Protein AF-A0AAN9ZA02-F1 (afdb_monomer_lite)

Radius of gyration: 22.37 Å; chains: 1; bounding box: 43×46×60 Å

Sequence (121 aa):
MCKYKHIFNSRTDSASKVTKTQMWETVLTEFNAEARGSARNLKSLQTFWKNIKRRTKDVEGEIRRQRYVTGGGPPVSIRVDRIHEEVRDFMGPAAEGMDNPFDSDGQNLLSNIYFITFNAL

pLDDT: mean 76.5, std 14.64, range [45.69, 92.44]

InterPro domains:
  IPR028002 Myb/SANT-like DNA-binding domain 5 [PF13873] (5-57)

Foldseek 3Di:
DDPCLCLLQPDVDPDDPVNSVVVLVVVLVVCQVPDPDDRDDSVVVVVVSVVLLVVLLVLLVVVVVQVPDDDPDDGDDDDDDPSSVVVCVSNDPVSNDDDDPPPDPDPPPPVVVVVVVVPPD

Structure (mmCIF, N/CA/C/O backbone):
data_AF-A0AAN9ZA02-F1
#
_entry.id   AF-A0AAN9ZA02-F1
#
loop_
_atom_site.group_PDB
_atom_site.id
_atom_site.type_symbol
_atom_site.label_atom_id
_atom_site.label_alt_id
_atom_site.label_comp_id
_atom_site.label_asym_id
_atom_site.label_entity_id
_atom_site.label_seq_id
_atom_site.pdbx_PDB_ins_code
_atom_site.Cartn_x
_atom_site.Cartn_y
_atom_site.Cartn_z
_atom_site.occupancy
_atom_site.B_iso_or_equiv
_atom_site.auth_seq_id
_atom_site.auth_comp_id
_atom_site.auth_asym_id
_atom_site.auth_atom_id
_atom_site.pdbx_PDB_model_num
ATOM 1 N N . MET A 1 1 ? -16.052 6.149 -8.327 1.00 48.56 1 MET A N 1
ATOM 2 C CA . MET A 1 1 ? -15.036 6.892 -7.538 1.00 48.56 1 MET A CA 1
ATOM 3 C C . MET A 1 1 ? -14.827 6.175 -6.205 1.00 48.56 1 MET A C 1
ATOM 5 O O . MET A 1 1 ? -15.780 6.068 -5.449 1.00 48.56 1 MET A O 1
ATOM 9 N N . CYS A 1 2 ? -13.635 5.630 -5.919 1.00 62.69 2 CYS A N 1
ATOM 10 C CA . CYS A 1 2 ? -13.366 4.954 -4.637 1.00 62.69 2 CYS A CA 1
ATOM 11 C C . CYS A 1 2 ? -13.370 5.950 -3.465 1.00 62.69 2 CYS A C 1
ATOM 13 O O . CYS A 1 2 ? -12.529 6.851 -3.432 1.00 62.69 2 CYS A O 1
ATOM 15 N N . LYS A 1 3 ? -14.256 5.720 -2.482 1.00 69.38 3 LYS A N 1
ATOM 16 C CA . LYS A 1 3 ? -14.470 6.501 -1.240 1.00 69.38 3 LYS A CA 1
ATOM 17 C C . LYS A 1 3 ? -13.169 6.926 -0.533 1.00 69.38 3 LYS A C 1
ATOM 19 O O . LYS A 1 3 ? -13.097 8.011 0.034 1.00 69.38 3 LYS A O 1
ATOM 24 N N . TYR A 1 4 ? -12.115 6.113 -0.629 1.00 73.69 4 TYR A N 1
ATOM 25 C CA . TYR A 1 4 ? -10.885 6.273 0.153 1.00 73.69 4 TYR A CA 1
ATOM 26 C C . TYR A 1 4 ? -9.629 6.655 -0.644 1.00 73.69 4 TYR A C 1
ATOM 28 O O . TYR A 1 4 ? -8.529 6.660 -0.087 1.00 73.69 4 TYR A O 1
ATOM 36 N N . LYS A 1 5 ? -9.751 6.999 -1.936 1.00 75.19 5 LYS A N 1
ATOM 37 C CA . LYS A 1 5 ? -8.586 7.261 -2.810 1.00 75.19 5 LYS A CA 1
ATOM 38 C C . LYS A 1 5 ? -7.600 8.282 -2.228 1.00 75.19 5 LYS A C 1
ATOM 40 O O . LYS A 1 5 ? -6.390 8.060 -2.253 1.00 75.19 5 LYS A O 1
ATOM 45 N N . HIS A 1 6 ? -8.116 9.348 -1.625 1.00 70.56 6 HIS A N 1
ATOM 46 C CA . HIS A 1 6 ? -7.317 10.412 -1.020 1.00 70.56 6 HIS A CA 1
ATOM 47 C C . HIS A 1 6 ? -6.543 9.970 0.236 1.00 70.56 6 HIS A C 1
ATOM 49 O O . HIS A 1 6 ? -5.462 10.488 0.464 1.00 70.56 6 HIS A O 1
ATOM 55 N N . ILE A 1 7 ? -7.006 8.988 1.019 1.00 72.31 7 ILE A N 1
ATOM 56 C CA . ILE A 1 7 ? -6.275 8.485 2.205 1.00 72.31 7 ILE A CA 1
ATOM 57 C C . ILE A 1 7 ? -5.073 7.648 1.782 1.00 72.31 7 ILE A C 1
ATOM 59 O O . ILE A 1 7 ? -3.965 7.771 2.305 1.00 72.31 7 ILE A O 1
ATOM 63 N N . PHE A 1 8 ? -5.304 6.763 0.821 1.00 73.56 8 PHE A N 1
ATOM 64 C CA . PHE A 1 8 ? -4.336 5.753 0.424 1.00 73.56 8 PHE A CA 1
ATOM 65 C C . PHE A 1 8 ? -3.274 6.289 -0.551 1.00 73.56 8 PHE A C 1
ATOM 67 O O . PHE A 1 8 ? -2.147 5.762 -0.564 1.00 73.56 8 PHE A O 1
ATOM 74 N N . ASN A 1 9 ? -3.626 7.333 -1.316 1.00 72.94 9 ASN A N 1
ATOM 75 C CA . ASN A 1 9 ? -2.768 8.032 -2.275 1.00 72.94 9 ASN A CA 1
ATOM 76 C C . ASN A 1 9 ? -2.368 9.454 -1.833 1.00 72.94 9 ASN A C 1
ATOM 78 O O . ASN A 1 9 ? -1.755 10.167 -2.625 1.00 72.94 9 ASN A O 1
ATOM 82 N N . SER A 1 10 ? -2.688 9.895 -0.603 1.00 65.25 10 SER A N 1
ATOM 83 C CA . SER A 1 10 ? -2.246 11.226 -0.162 1.00 65.25 10 SER A CA 1
ATOM 84 C C . SER A 1 10 ? -0.726 11.300 -0.257 1.00 65.25 10 SER A C 1
ATOM 86 O O . SER A 1 10 ? -0.027 10.492 0.374 1.00 65.25 10 SER A O 1
ATOM 88 N N . ARG A 1 11 ? -0.223 12.314 -0.965 1.00 58.19 11 ARG A N 1
ATOM 89 C CA . ARG A 1 11 ? 1.120 12.843 -0.726 1.00 58.19 11 ARG A CA 1
ATOM 90 C C . ARG A 1 11 ? 1.126 13.462 0.681 1.00 58.19 11 ARG A C 1
ATOM 92 O O . ARG A 1 11 ? 0.136 13.364 1.410 1.00 58.19 11 ARG A O 1
ATOM 99 N N . THR A 1 12 ? 2.237 14.017 1.134 1.00 55.62 12 THR A N 1
ATOM 100 C CA . THR A 1 12 ? 2.388 14.597 2.481 1.00 55.62 12 THR A CA 1
ATOM 101 C C . THR A 1 12 ? 1.525 15.857 2.696 1.00 55.62 12 THR A C 1
ATOM 103 O O . THR A 1 12 ? 1.988 16.826 3.273 1.00 55.62 12 THR A O 1
ATOM 106 N N . ASP A 1 13 ? 0.280 15.874 2.222 1.00 50.66 13 ASP A N 1
ATOM 107 C CA . ASP A 1 13 ? -0.653 16.972 2.381 1.00 50.66 13 ASP A CA 1
ATOM 108 C C . ASP A 1 13 ? -1.159 17.054 3.815 1.00 50.66 13 ASP A C 1
ATOM 110 O O . ASP A 1 13 ? -1.343 16.041 4.510 1.00 50.66 13 ASP A O 1
ATOM 114 N N . SER A 1 14 ? -1.409 18.307 4.177 1.00 53.00 14 SER A N 1
ATOM 115 C CA . SER A 1 14 ? -1.720 18.958 5.452 1.00 53.00 14 SER A CA 1
ATOM 116 C C . SER A 1 14 ? -2.860 18.357 6.275 1.00 53.00 14 SER A C 1
ATOM 118 O O . SER A 1 14 ? -3.201 18.897 7.325 1.00 53.00 14 SER A O 1
ATOM 120 N N . ALA A 1 15 ? -3.470 17.257 5.828 1.00 58.75 15 ALA A N 1
ATOM 121 C CA . ALA A 1 15 ? -4.416 16.515 6.643 1.00 58.75 15 ALA A CA 1
ATOM 122 C C . ALA A 1 15 ? -3.700 16.043 7.912 1.00 58.75 15 ALA A C 1
ATOM 124 O O . ALA A 1 1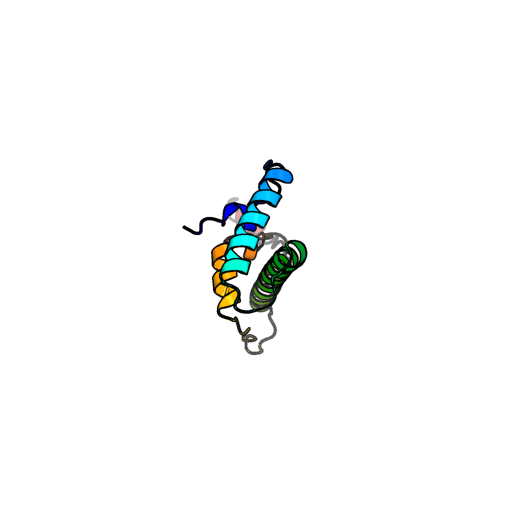5 ? -2.691 15.329 7.850 1.00 58.75 15 ALA A O 1
ATOM 125 N N . SER A 1 16 ? -4.229 16.471 9.060 1.00 65.62 16 SER A N 1
ATOM 126 C CA . SER A 1 16 ? -3.644 16.156 10.356 1.00 65.62 16 SER A CA 1
ATOM 127 C C . SER A 1 16 ? -3.462 14.640 10.487 1.00 65.62 16 SER A C 1
ATOM 129 O O . SER A 1 16 ? -4.284 13.847 10.012 1.00 65.62 16 SER A O 1
ATOM 131 N N . LYS A 1 17 ? -2.375 14.214 11.142 1.00 69.88 17 LYS A N 1
ATOM 132 C CA . LYS A 1 17 ? -2.124 12.789 11.422 1.00 69.88 17 LYS A CA 1
ATOM 133 C C . LYS A 1 17 ? -3.350 12.128 12.072 1.00 69.88 17 LYS A C 1
ATOM 135 O O . LYS A 1 17 ? -3.637 10.976 11.777 1.00 69.88 17 LYS A O 1
ATOM 140 N N . VAL A 1 18 ? -4.092 12.890 12.879 1.00 74.00 18 VAL A N 1
ATOM 141 C CA . VAL A 1 18 ? -5.332 12.479 13.550 1.00 74.00 18 VAL A CA 1
ATOM 142 C C . VAL A 1 18 ? -6.425 12.112 12.544 1.00 74.00 18 VAL A C 1
ATOM 144 O O . VAL A 1 18 ? -6.958 11.009 12.610 1.00 74.00 18 VAL A O 1
ATOM 147 N N . THR A 1 19 ? -6.698 12.970 11.558 1.00 79.31 19 THR A N 1
ATOM 148 C CA . THR A 1 19 ? -7.720 12.723 10.526 1.00 79.31 19 THR A CA 1
ATOM 149 C C . THR A 1 19 ? -7.395 11.478 9.700 1.00 79.31 19 THR A C 1
ATOM 151 O O . THR A 1 19 ? -8.269 10.656 9.436 1.00 79.31 19 THR A O 1
ATOM 154 N N . LYS A 1 20 ? -6.119 11.285 9.336 1.00 79.75 20 LYS A N 1
ATOM 155 C CA . LYS A 1 20 ? -5.697 10.076 8.611 1.00 79.75 20 LYS A CA 1
ATOM 156 C C . LYS A 1 20 ? -5.902 8.822 9.460 1.00 79.75 20 LYS A C 1
ATOM 158 O O . LYS A 1 20 ? -6.397 7.828 8.938 1.00 79.75 20 LYS A O 1
ATOM 163 N N . THR A 1 21 ? -5.553 8.860 10.746 1.00 84.69 21 THR A N 1
ATOM 164 C CA . THR A 1 21 ? -5.760 7.727 11.660 1.00 84.69 21 THR A CA 1
ATOM 165 C C . THR A 1 21 ? -7.238 7.358 11.780 1.00 84.69 21 THR A C 1
ATOM 167 O O . THR A 1 21 ? -7.568 6.198 11.567 1.00 84.69 21 THR A O 1
ATOM 170 N N . GLN A 1 22 ? -8.131 8.327 12.001 1.00 85.94 22 GLN A N 1
ATOM 171 C CA . GLN A 1 22 ? -9.582 8.085 12.097 1.00 85.94 22 GLN A CA 1
ATOM 172 C C . GLN A 1 22 ? -10.155 7.431 10.832 1.00 85.94 22 GLN A C 1
ATOM 174 O O . GLN A 1 22 ? -10.989 6.525 10.884 1.00 85.94 22 GLN A O 1
ATOM 179 N N . MET A 1 23 ? -9.674 7.853 9.665 1.00 86.06 23 MET A N 1
ATOM 180 C CA . MET A 1 23 ? -10.086 7.247 8.404 1.00 86.06 23 MET A CA 1
ATOM 181 C C . MET A 1 23 ? -9.573 5.812 8.254 1.00 86.06 23 MET A C 1
ATOM 183 O O . MET A 1 23 ? -10.315 4.939 7.809 1.00 86.06 23 MET A O 1
ATOM 187 N N . TRP A 1 24 ? -8.334 5.536 8.668 1.00 89.56 24 TRP A N 1
ATOM 188 C CA . TRP A 1 24 ? -7.816 4.168 8.717 1.00 89.56 24 TRP A CA 1
ATOM 189 C C . TRP A 1 24 ? -8.594 3.281 9.691 1.00 89.56 24 TRP A C 1
ATOM 191 O O . TRP A 1 24 ? -8.795 2.107 9.397 1.00 89.56 24 TRP A O 1
ATOM 201 N N . GLU A 1 25 ? -9.048 3.821 10.821 1.00 91.25 25 GLU A N 1
ATOM 202 C CA . GLU A 1 25 ? -9.902 3.104 11.775 1.00 91.25 25 GLU A CA 1
ATOM 203 C C . GLU A 1 25 ? -11.275 2.778 11.177 1.00 91.25 25 GLU A C 1
ATOM 205 O O . GLU A 1 25 ? -11.789 1.678 11.378 1.00 91.25 25 GLU A O 1
ATOM 210 N N . THR A 1 26 ? -11.832 3.681 10.366 1.00 90.62 26 THR A N 1
ATOM 211 C CA . THR A 1 26 ? -13.083 3.431 9.629 1.00 90.62 26 THR A CA 1
ATOM 212 C C . THR A 1 26 ? -12.910 2.271 8.649 1.00 90.62 26 THR A C 1
ATOM 214 O O . THR A 1 26 ? -13.685 1.319 8.674 1.00 90.62 26 THR A O 1
ATOM 217 N N . VAL A 1 27 ? -11.839 2.296 7.846 1.00 89.94 27 VAL A N 1
ATOM 218 C CA . VAL A 1 27 ? -11.509 1.201 6.917 1.00 89.94 27 VAL A CA 1
ATOM 219 C C . VAL A 1 27 ? -11.263 -0.106 7.672 1.00 89.94 27 VAL A C 1
ATOM 221 O O . VAL A 1 27 ? -11.702 -1.159 7.226 1.00 89.94 27 VAL A O 1
ATOM 224 N N . LEU A 1 28 ? -10.572 -0.061 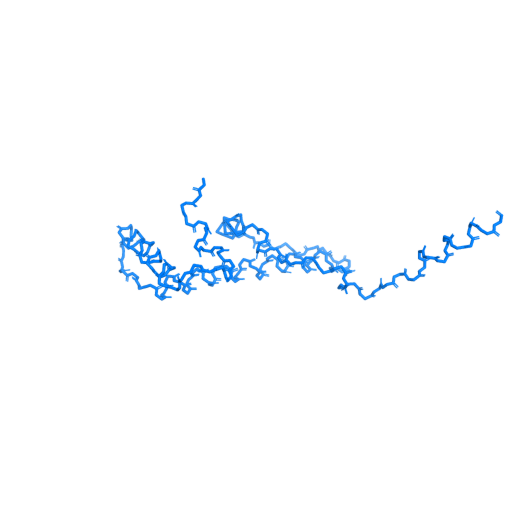8.815 1.00 91.94 28 LEU A N 1
ATOM 225 C CA . LEU A 1 28 ? -10.338 -1.245 9.641 1.00 91.94 28 LEU A CA 1
ATOM 226 C C . LEU A 1 28 ? -11.649 -1.843 10.153 1.00 91.94 28 LEU A C 1
ATOM 228 O O . LEU A 1 28 ? -11.787 -3.062 10.181 1.00 91.94 28 LEU A O 1
ATOM 232 N N . THR A 1 29 ? -12.589 -0.991 10.555 1.00 91.81 29 THR A N 1
ATOM 233 C CA . THR A 1 29 ? -13.903 -1.410 11.046 1.00 91.81 29 THR A CA 1
ATOM 234 C C . THR A 1 29 ? -14.700 -2.085 9.936 1.00 91.81 29 THR A C 1
ATOM 236 O O . THR A 1 29 ? -15.182 -3.194 10.141 1.00 91.81 29 THR A O 1
ATOM 239 N N . GLU A 1 30 ? -14.768 -1.474 8.749 1.00 90.88 30 GLU A N 1
ATOM 240 C CA . GLU A 1 30 ? -15.418 -2.069 7.571 1.00 90.88 30 GLU A CA 1
ATOM 241 C C . GLU A 1 30 ? -14.752 -3.404 7.188 1.00 90.88 30 GLU A C 1
ATOM 243 O O . GLU A 1 30 ? -15.422 -4.424 7.047 1.00 90.88 30 GLU A O 1
ATOM 248 N N . PHE A 1 31 ? -13.417 -3.440 7.135 1.00 90.00 31 PHE A N 1
ATOM 249 C CA . PHE A 1 31 ? -12.659 -4.650 6.816 1.00 90.00 31 PHE A CA 1
ATOM 250 C C . PHE A 1 31 ? -12.908 -5.781 7.822 1.00 90.00 31 PHE A C 1
ATOM 252 O O . PHE A 1 31 ? -13.119 -6.926 7.433 1.00 90.00 31 PHE A O 1
ATOM 259 N N . ASN A 1 32 ? -12.872 -5.479 9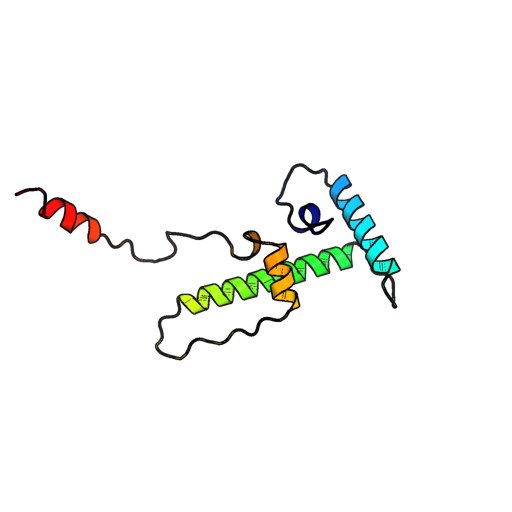.121 1.00 91.44 32 ASN A N 1
ATOM 260 C CA . ASN A 1 32 ? -13.087 -6.478 10.165 1.00 91.44 32 ASN A CA 1
ATOM 261 C C . ASN A 1 32 ? -14.551 -6.936 10.239 1.00 91.44 32 ASN A C 1
ATOM 263 O O . ASN A 1 32 ? -14.785 -8.073 10.634 1.00 91.44 32 ASN A O 1
ATOM 267 N N . ALA A 1 33 ? -15.515 -6.094 9.851 1.00 90.25 33 ALA A N 1
ATOM 268 C CA . ALA A 1 33 ? -16.923 -6.478 9.759 1.00 90.25 33 ALA A CA 1
ATOM 269 C C . ALA A 1 33 ? -17.175 -7.487 8.626 1.00 90.25 33 ALA A C 1
ATOM 271 O O . ALA A 1 33 ? -18.013 -8.375 8.760 1.00 90.25 33 ALA A O 1
ATOM 272 N N . GLU A 1 34 ? -16.427 -7.378 7.526 1.00 87.69 34 GLU A N 1
ATOM 273 C CA . GLU A 1 34 ? -16.502 -8.306 6.391 1.00 87.69 34 GLU A CA 1
ATOM 274 C C . GLU A 1 34 ? -15.597 -9.543 6.557 1.00 87.69 34 GLU A C 1
ATOM 276 O O . GLU A 1 34 ? -15.779 -10.563 5.882 1.00 87.69 34 GLU A O 1
ATOM 281 N N . ALA A 1 35 ? -14.608 -9.480 7.451 1.00 84.81 35 ALA A N 1
ATOM 282 C CA . ALA A 1 35 ? -13.642 -10.549 7.647 1.00 84.81 35 ALA A CA 1
ATOM 283 C C . ALA A 1 35 ? -14.291 -11.791 8.279 1.00 84.81 35 ALA A C 1
ATOM 285 O O . ALA A 1 35 ? -14.704 -11.794 9.433 1.00 84.81 35 ALA A O 1
ATOM 286 N N . ARG A 1 36 ? -14.267 -12.918 7.559 1.00 78.75 36 ARG A N 1
ATOM 287 C CA . ARG A 1 36 ? -14.716 -14.235 8.061 1.00 78.75 36 ARG A CA 1
ATOM 288 C C . ARG A 1 36 ? -13.728 -14.908 9.031 1.00 78.75 36 ARG A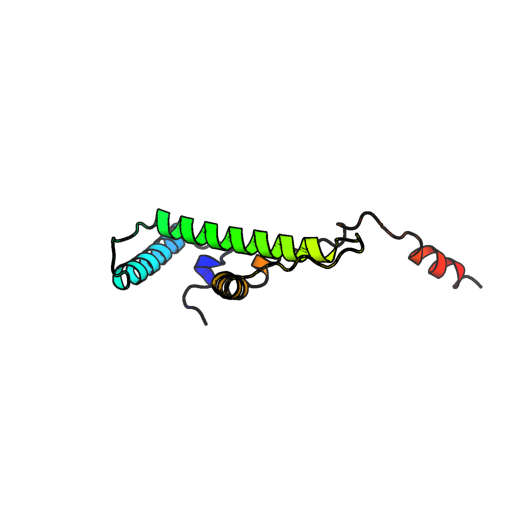 C 1
ATOM 290 O O . ARG A 1 36 ? -13.782 -16.118 9.222 1.00 78.75 36 ARG A O 1
ATOM 297 N N . GLY A 1 37 ? -12.778 -14.160 9.586 1.00 80.00 37 GLY A N 1
ATOM 298 C CA . GLY A 1 37 ? -11.666 -14.695 10.371 1.00 80.00 37 GLY A CA 1
ATOM 299 C C . GLY A 1 37 ? -11.247 -13.760 11.498 1.00 80.00 37 GLY A C 1
ATOM 300 O O . GLY A 1 37 ? -12.003 -12.887 11.910 1.00 80.00 37 GLY A O 1
ATOM 301 N N . SER A 1 38 ? -10.030 -13.938 12.012 1.00 83.19 38 SER A N 1
ATOM 302 C CA . SER A 1 38 ? -9.533 -13.119 13.120 1.00 83.19 38 SER A CA 1
ATOM 303 C C . SER A 1 38 ? -9.448 -11.641 12.742 1.00 83.19 38 SER A C 1
ATOM 305 O O . SER A 1 38 ? -8.874 -11.284 11.705 1.00 83.19 38 SER A O 1
ATOM 307 N N . ALA A 1 39 ? -9.965 -10.791 13.630 1.00 87.12 39 ALA A N 1
ATOM 308 C CA . ALA A 1 39 ? -9.888 -9.346 13.498 1.00 87.12 39 ALA A CA 1
ATOM 309 C C . ALA A 1 39 ? -8.433 -8.893 13.320 1.00 87.12 39 ALA A C 1
ATOM 311 O O . ALA A 1 39 ? -7.516 -9.339 14.019 1.00 87.12 39 ALA A O 1
ATOM 312 N N . ARG A 1 40 ? -8.212 -7.994 12.364 1.00 89.31 40 ARG A N 1
ATOM 313 C CA . ARG A 1 40 ? -6.909 -7.375 12.130 1.00 89.31 40 ARG A CA 1
ATOM 314 C C . ARG A 1 40 ? -6.759 -6.139 13.000 1.00 89.31 40 ARG A C 1
ATOM 316 O O . ARG A 1 40 ? -7.736 -5.528 13.426 1.00 89.31 40 ARG A O 1
ATOM 323 N N . ASN A 1 41 ? -5.509 -5.753 13.232 1.00 92.19 41 ASN A N 1
ATOM 324 C CA . ASN A 1 41 ? -5.187 -4.477 13.859 1.00 92.19 41 ASN A CA 1
ATOM 325 C C . ASN A 1 41 ? -4.782 -3.440 12.805 1.00 92.19 41 ASN A C 1
ATOM 327 O O . ASN A 1 41 ? -4.294 -3.778 11.721 1.00 92.19 41 ASN A O 1
ATOM 331 N N . LEU A 1 42 ? -4.928 -2.167 13.165 1.00 89.94 42 LEU A N 1
ATOM 332 C CA . LEU A 1 42 ? -4.668 -1.024 12.292 1.00 89.94 42 LEU A CA 1
ATOM 333 C C . LEU A 1 42 ? -3.275 -1.072 11.648 1.00 89.94 42 LEU A C 1
ATOM 335 O O . LEU A 1 42 ? -3.125 -0.893 10.440 1.00 89.94 42 LEU A O 1
ATOM 339 N N . LYS A 1 43 ? -2.253 -1.387 12.451 1.00 91.06 43 LYS A N 1
ATOM 340 C CA . LYS A 1 43 ? -0.852 -1.440 12.016 1.00 91.06 43 LYS A CA 1
ATOM 341 C C . LYS A 1 43 ? -0.622 -2.513 10.953 1.00 91.06 43 LYS A C 1
ATOM 343 O O . LYS A 1 43 ? 0.122 -2.278 9.999 1.00 91.06 43 LYS A O 1
ATOM 348 N N . SER A 1 44 ? -1.258 -3.674 11.099 1.00 91.19 44 SER A N 1
ATOM 349 C CA . SER A 1 44 ? -1.165 -4.772 10.136 1.00 91.19 44 SER A CA 1
ATOM 350 C C . SER A 1 44 ? -1.806 -4.395 8.800 1.00 91.19 44 SER A C 1
ATOM 352 O O . SER A 1 44 ? -1.187 -4.603 7.759 1.00 91.19 44 SER A O 1
ATOM 354 N N . LEU A 1 45 ? -2.969 -3.736 8.829 1.00 90.94 45 LEU A N 1
ATOM 355 C CA . LEU A 1 45 ? -3.674 -3.276 7.633 1.00 90.94 45 LEU A CA 1
ATOM 356 C C . LEU A 1 45 ? -2.886 -2.185 6.889 1.00 90.94 45 LEU A C 1
ATOM 358 O O . LEU A 1 45 ? -2.689 -2.258 5.677 1.00 90.94 45 LEU A O 1
ATOM 362 N N . GLN A 1 46 ? -2.348 -1.210 7.624 1.00 90.62 46 GLN A N 1
ATOM 363 C CA . GLN A 1 46 ? -1.500 -0.157 7.060 1.00 90.62 46 GLN A CA 1
ATOM 364 C C . GLN A 1 46 ? -0.206 -0.716 6.456 1.00 90.62 46 GLN A C 1
ATOM 366 O O . GLN A 1 46 ? 0.204 -0.310 5.367 1.00 90.62 46 GLN A O 1
ATOM 371 N N . THR A 1 47 ? 0.443 -1.655 7.150 1.00 91.88 47 THR A N 1
ATOM 372 C CA . THR A 1 47 ? 1.649 -2.335 6.652 1.00 91.88 47 THR A CA 1
ATOM 373 C C . THR A 1 47 ? 1.347 -3.127 5.387 1.00 91.88 47 THR A C 1
ATOM 375 O O . THR A 1 47 ? 2.094 -3.041 4.415 1.00 91.88 47 THR A O 1
ATOM 378 N N . PHE A 1 48 ? 0.231 -3.852 5.370 1.00 91.31 48 PHE A N 1
ATOM 379 C CA . PHE A 1 48 ? -0.208 -4.611 4.209 1.00 91.31 48 PHE A CA 1
ATOM 380 C C . PHE A 1 48 ? -0.396 -3.710 2.984 1.00 91.31 48 PHE A C 1
ATOM 382 O O . PHE A 1 48 ? 0.198 -3.967 1.937 1.00 91.31 48 PHE A O 1
ATOM 389 N N . TRP A 1 49 ? -1.110 -2.591 3.139 1.00 91.19 49 TRP A N 1
ATOM 390 C CA . TRP A 1 49 ? -1.272 -1.614 2.062 1.00 91.19 49 TRP A CA 1
ATOM 391 C C . TRP A 1 49 ? 0.064 -1.038 1.579 1.00 91.19 49 TRP A C 1
ATOM 393 O O . TRP A 1 49 ? 0.313 -0.947 0.377 1.00 91.19 49 TRP A O 1
ATOM 403 N N . LYS A 1 50 ? 0.965 -0.672 2.502 1.00 90.75 50 LYS A N 1
ATOM 404 C CA . LYS A 1 50 ? 2.314 -0.197 2.151 1.00 90.75 50 LYS A CA 1
ATOM 405 C C . LYS A 1 50 ? 3.085 -1.223 1.323 1.00 90.75 50 LYS A C 1
ATOM 407 O O . LYS A 1 50 ? 3.722 -0.843 0.343 1.00 90.75 50 LYS A O 1
ATOM 412 N N . ASN A 1 51 ? 3.015 -2.495 1.704 1.00 92.19 51 ASN A N 1
ATOM 413 C CA . ASN A 1 51 ? 3.704 -3.577 1.010 1.00 92.19 51 ASN A CA 1
ATOM 414 C C . ASN A 1 51 ? 3.141 -3.792 -0.395 1.00 92.19 51 ASN A C 1
ATOM 416 O O . ASN A 1 51 ? 3.920 -3.940 -1.330 1.00 92.19 51 ASN A O 1
ATOM 420 N N . ILE A 1 52 ? 1.816 -3.751 -0.556 1.00 92.44 52 ILE A N 1
ATOM 421 C CA . ILE A 1 52 ? 1.172 -3.839 -1.871 1.00 92.44 52 ILE A CA 1
ATOM 422 C C . ILE A 1 52 ? 1.630 -2.688 -2.769 1.00 92.44 52 ILE A C 1
ATOM 424 O O . ILE A 1 52 ? 2.141 -2.939 -3.855 1.00 92.44 52 ILE A O 1
ATOM 428 N N . LYS A 1 53 ? 1.564 -1.440 -2.287 1.00 91.19 53 LYS A N 1
ATOM 429 C CA . LYS A 1 53 ? 2.033 -0.279 -3.061 1.00 91.19 53 LYS A CA 1
ATOM 430 C C . LYS A 1 53 ? 3.496 -0.395 -3.471 1.00 91.19 53 LYS A C 1
ATOM 432 O O . LYS A 1 53 ? 3.856 -0.011 -4.578 1.00 91.19 53 LYS A O 1
ATOM 437 N N . ARG A 1 54 ? 4.350 -0.871 -2.561 1.00 90.81 54 ARG A N 1
ATOM 438 C CA . ARG A 1 54 ? 5.772 -1.074 -2.845 1.00 90.81 54 ARG A CA 1
ATOM 439 C C . ARG A 1 54 ? 5.954 -2.097 -3.964 1.00 90.81 54 ARG A C 1
ATOM 441 O O . ARG A 1 54 ? 6.621 -1.782 -4.936 1.00 90.81 54 ARG A O 1
ATOM 448 N N . ARG A 1 55 ? 5.302 -3.257 -3.862 1.00 91.44 55 ARG A N 1
ATOM 449 C CA . ARG A 1 55 ? 5.363 -4.302 -4.894 1.00 91.44 55 ARG A CA 1
ATOM 450 C C . ARG A 1 55 ? 4.904 -3.789 -6.256 1.00 91.44 55 ARG A C 1
ATOM 452 O O . ARG A 1 55 ? 5.585 -4.045 -7.236 1.00 91.44 55 ARG A O 1
ATOM 459 N N . THR A 1 56 ? 3.813 -3.021 -6.311 1.00 91.38 56 THR A N 1
ATOM 460 C CA . THR A 1 56 ? 3.349 -2.400 -7.563 1.00 91.38 56 THR A CA 1
ATOM 461 C C . THR A 1 56 ? 4.415 -1.498 -8.179 1.00 91.38 56 THR A C 1
ATOM 463 O O . THR A 1 56 ? 4.715 -1.618 -9.358 1.00 91.38 56 THR A O 1
ATOM 466 N N . LYS A 1 57 ? 5.067 -0.646 -7.380 1.00 90.25 57 LYS A N 1
ATOM 467 C CA . LYS A 1 57 ? 6.161 0.206 -7.875 1.00 90.25 57 LYS A CA 1
ATOM 468 C C . LYS A 1 57 ? 7.386 -0.585 -8.325 1.00 90.25 57 LYS A C 1
ATOM 470 O O . LYS A 1 57 ? 8.030 -0.196 -9.293 1.00 90.25 57 LYS A O 1
ATOM 475 N N . ASP A 1 58 ? 7.723 -1.659 -7.617 1.00 89.69 58 ASP A N 1
ATOM 476 C CA . ASP A 1 58 ? 8.863 -2.507 -7.965 1.00 89.69 58 ASP A CA 1
ATOM 477 C C . ASP A 1 58 ? 8.630 -3.186 -9.329 1.00 89.69 58 ASP A C 1
ATOM 479 O O . ASP A 1 58 ? 9.534 -3.200 -10.166 1.00 89.69 58 ASP A O 1
ATOM 483 N N . VAL A 1 59 ? 7.403 -3.668 -9.575 1.00 90.31 59 VAL A N 1
ATOM 484 C CA . VAL A 1 59 ? 6.981 -4.264 -10.854 1.00 90.31 59 VAL A CA 1
ATOM 485 C C . VAL A 1 59 ? 6.964 -3.227 -11.976 1.00 90.31 59 VAL A C 1
ATOM 487 O O . VAL A 1 59 ? 7.581 -3.460 -13.009 1.00 90.31 59 VAL A O 1
ATOM 490 N N . GLU A 1 60 ? 6.346 -2.061 -11.778 1.00 90.12 60 GLU A N 1
ATOM 491 C CA . GLU A 1 60 ? 6.352 -0.982 -12.782 1.00 90.12 60 GLU A CA 1
ATOM 492 C C . GLU A 1 60 ? 7.775 -0.487 -13.089 1.00 90.12 60 GLU A C 1
ATOM 494 O O . GLU A 1 60 ? 8.131 -0.237 -14.241 1.00 90.12 60 GLU A O 1
ATOM 499 N N . GLY A 1 61 ? 8.639 -0.414 -12.073 1.00 87.88 61 GLY A N 1
ATOM 500 C CA . GLY A 1 61 ? 10.052 -0.096 -12.249 1.00 87.88 61 GLY A CA 1
ATOM 501 C C . GLY A 1 61 ? 10.805 -1.146 -13.068 1.00 87.88 61 GLY A C 1
ATOM 502 O O . GLY A 1 61 ? 11.670 -0.785 -13.864 1.00 87.88 61 GLY A O 1
ATOM 503 N N . GLU A 1 62 ? 10.481 -2.427 -12.898 1.00 87.00 62 GLU A N 1
ATOM 504 C CA . GLU A 1 62 ? 11.035 -3.516 -13.706 1.00 87.00 62 GLU A CA 1
ATOM 505 C C . GLU A 1 62 ? 10.516 -3.466 -15.148 1.00 87.00 62 GLU A C 1
ATOM 507 O O . GLU A 1 62 ? 11.323 -3.510 -16.073 1.00 87.00 62 GLU A O 1
ATOM 512 N N . ILE A 1 63 ? 9.209 -3.252 -15.352 1.00 86.50 63 ILE A N 1
ATOM 513 C CA . ILE A 1 63 ? 8.611 -3.044 -16.684 1.00 86.50 63 ILE A CA 1
ATOM 514 C C . ILE A 1 63 ? 9.322 -1.901 -17.404 1.00 86.50 63 ILE A C 1
ATOM 516 O O . ILE A 1 63 ? 9.673 -2.032 -18.576 1.00 86.50 63 ILE A O 1
ATOM 520 N N . ARG A 1 64 ? 9.577 -0.792 -16.703 1.00 84.69 64 ARG A N 1
ATOM 521 C CA . ARG A 1 64 ? 10.312 0.343 -17.257 1.00 84.69 64 ARG A CA 1
ATOM 522 C C . ARG A 1 64 ? 11.740 -0.042 -17.627 1.00 84.69 64 ARG A C 1
ATOM 524 O O . ARG A 1 64 ? 12.133 0.218 -18.754 1.00 84.69 64 ARG A O 1
ATOM 531 N N . ARG A 1 65 ? 12.499 -0.687 -16.733 1.00 83.81 65 ARG A N 1
ATOM 532 C CA . ARG A 1 65 ? 13.879 -1.125 -17.021 1.00 83.81 65 ARG A CA 1
ATOM 533 C C . ARG A 1 65 ? 13.955 -2.017 -18.256 1.00 83.81 65 ARG A C 1
ATOM 535 O O . ARG A 1 65 ? 14.807 -1.776 -19.102 1.00 83.81 65 ARG A O 1
ATOM 542 N N . GLN A 1 66 ? 13.042 -2.979 -18.391 1.00 82.62 66 GLN A N 1
ATOM 543 C CA . GLN A 1 66 ? 13.001 -3.886 -19.542 1.00 82.62 66 GLN A CA 1
ATOM 544 C C . GLN A 1 66 ? 12.821 -3.151 -20.881 1.00 82.62 66 GLN A C 1
ATOM 546 O O . GLN A 1 66 ? 13.322 -3.626 -21.894 1.00 82.62 66 GLN A O 1
ATOM 551 N N . ARG A 1 67 ? 12.184 -1.968 -20.905 1.00 77.88 67 ARG A N 1
ATOM 552 C CA . ARG A 1 67 ? 12.071 -1.145 -22.129 1.00 77.88 67 ARG A CA 1
ATOM 553 C C . ARG A 1 67 ? 13.410 -0.602 -22.627 1.00 77.88 67 ARG A C 1
ATOM 555 O O . ARG A 1 67 ? 13.519 -0.289 -23.806 1.00 77.88 67 ARG A O 1
ATOM 562 N N . TYR A 1 68 ? 14.399 -0.473 -21.746 1.00 77.31 68 TYR A N 1
ATOM 563 C CA . TYR A 1 68 ? 15.705 0.115 -22.056 1.00 77.31 68 TYR A CA 1
ATOM 564 C C . TYR A 1 68 ? 16.826 -0.929 -22.171 1.00 77.31 68 TYR A C 1
ATOM 566 O O . TYR A 1 68 ? 17.982 -0.565 -22.369 1.00 77.31 68 TYR A O 1
ATOM 574 N N . VAL A 1 69 ? 16.519 -2.226 -22.055 1.00 76.94 69 VAL A N 1
ATOM 575 C CA . VAL A 1 69 ? 17.508 -3.294 -22.260 1.00 76.94 69 VAL A CA 1
ATOM 576 C C . VAL A 1 69 ? 17.792 -3.432 -23.760 1.00 76.94 69 VAL A C 1
ATOM 578 O O . VAL A 1 69 ? 16.879 -3.647 -24.550 1.00 76.94 69 VAL A O 1
ATOM 581 N N . THR A 1 70 ? 19.063 -3.324 -24.160 1.00 74.81 70 THR A N 1
ATOM 582 C CA . THR A 1 70 ? 19.498 -3.314 -25.575 1.00 74.81 70 THR A CA 1
ATOM 583 C C . THR A 1 70 ? 20.261 -4.568 -26.020 1.00 74.81 70 THR A C 1
ATOM 585 O O . THR A 1 70 ? 20.828 -4.606 -27.110 1.00 74.81 70 THR A O 1
ATOM 588 N N . GLY A 1 71 ? 20.261 -5.637 -25.221 1.00 71.69 71 GLY A N 1
ATOM 589 C CA . GLY A 1 71 ? 20.774 -6.938 -25.658 1.00 71.69 71 GLY A CA 1
ATOM 590 C C . GLY A 1 71 ? 19.727 -7.643 -26.515 1.00 71.69 71 GLY A C 1
ATOM 591 O O . GLY A 1 71 ? 18.630 -7.866 -26.022 1.00 71.69 71 GLY A O 1
ATOM 592 N N . GLY A 1 72 ? 20.047 -8.003 -27.764 1.00 72.12 72 GLY A N 1
ATOM 593 C CA . GLY A 1 72 ? 19.123 -8.554 -28.779 1.00 72.12 72 GLY A CA 1
ATOM 594 C C . GLY A 1 72 ? 18.421 -9.890 -28.469 1.00 72.12 72 GLY A C 1
ATOM 595 O O . GLY A 1 72 ? 17.991 -10.580 -29.390 1.00 72.12 72 GLY A O 1
ATOM 596 N N . GLY A 1 73 ? 18.321 -10.281 -27.199 1.00 73.31 73 GLY A N 1
ATOM 597 C CA . GLY A 1 73 ? 17.436 -11.341 -26.740 1.00 73.31 73 GLY A CA 1
ATOM 598 C C . GLY A 1 73 ? 15.974 -10.875 -26.656 1.00 73.31 73 GLY A C 1
ATOM 599 O O . GLY A 1 73 ? 15.690 -9.676 -26.657 1.00 73.31 73 GLY A O 1
ATOM 600 N N . PRO A 1 74 ? 15.020 -11.817 -26.597 1.00 72.19 74 PRO A N 1
ATOM 601 C CA . PRO A 1 74 ? 13.605 -11.490 -26.489 1.00 72.19 74 PRO A CA 1
ATOM 602 C C . PRO A 1 74 ? 13.297 -10.759 -25.166 1.00 72.19 74 PRO A C 1
ATOM 604 O O . PRO A 1 74 ? 13.894 -11.092 -24.137 1.00 72.19 74 PRO A O 1
ATOM 607 N N . PRO A 1 75 ? 12.346 -9.804 -25.162 1.00 69.81 75 PRO A N 1
ATOM 608 C CA . PRO A 1 75 ? 11.931 -9.108 -23.948 1.00 69.81 75 PRO A CA 1
ATOM 609 C C . PRO A 1 75 ? 11.455 -10.080 -22.864 1.00 69.81 75 PRO A C 1
ATOM 611 O O . PRO A 1 75 ? 10.711 -11.025 -23.148 1.00 69.81 75 PRO A O 1
ATOM 614 N N . VAL A 1 76 ? 11.829 -9.829 -21.608 1.00 77.31 76 VAL A N 1
ATOM 615 C CA . VAL A 1 76 ? 11.334 -10.623 -20.477 1.00 77.31 76 VAL A CA 1
ATOM 616 C C . VAL A 1 76 ? 9.856 -10.308 -20.248 1.00 77.31 76 VAL A C 1
ATOM 618 O O . VAL A 1 76 ? 9.486 -9.165 -19.982 1.00 77.31 76 VAL A O 1
ATOM 621 N N . SER A 1 77 ? 8.994 -11.326 -20.313 1.00 76.25 77 SER A N 1
ATOM 622 C CA . SER A 1 77 ? 7.579 -11.165 -19.971 1.00 76.25 77 SER A CA 1
ATOM 623 C C . SER A 1 77 ? 7.412 -11.081 -18.453 1.00 76.25 77 SER A C 1
ATOM 625 O O . SER A 1 77 ? 7.539 -12.087 -17.748 1.00 76.25 77 SER A O 1
ATOM 627 N N . ILE A 1 78 ? 7.099 -9.896 -17.939 1.00 81.25 78 ILE A N 1
ATOM 628 C CA . ILE A 1 78 ? 6.766 -9.713 -16.525 1.00 81.25 78 ILE A CA 1
ATOM 629 C C . ILE A 1 78 ? 5.301 -10.101 -16.336 1.00 81.25 78 ILE A C 1
ATOM 631 O O . ILE A 1 78 ? 4.411 -9.496 -16.931 1.00 81.25 78 ILE A O 1
ATOM 635 N N . ARG A 1 79 ? 5.044 -11.130 -15.522 1.00 80.12 79 ARG A N 1
ATOM 636 C CA . ARG A 1 79 ? 3.674 -11.475 -15.131 1.00 80.12 79 ARG A CA 1
ATOM 637 C C . ARG A 1 79 ? 3.162 -10.459 -14.123 1.00 80.12 79 ARG A C 1
ATOM 639 O O . ARG A 1 79 ? 3.816 -10.195 -13.117 1.00 80.12 79 ARG A O 1
ATOM 646 N N . VAL A 1 80 ? 1.979 -9.936 -14.405 1.00 83.75 80 VAL A N 1
ATOM 647 C CA . VAL A 1 80 ? 1.286 -8.972 -13.563 1.00 83.75 80 VAL A CA 1
ATOM 648 C C . VAL A 1 80 ? 0.001 -9.617 -13.060 1.00 83.75 80 VAL A C 1
ATOM 650 O O . VAL A 1 80 ? -0.779 -10.150 -13.844 1.00 83.75 80 VAL A O 1
ATOM 653 N N . ASP A 1 81 ? -0.200 -9.599 -11.745 1.00 87.31 81 ASP A N 1
ATOM 654 C CA . ASP A 1 81 ? -1.417 -10.124 -11.128 1.00 87.31 81 ASP A CA 1
ATOM 655 C C . ASP A 1 81 ? -2.537 -9.074 -11.156 1.00 87.31 81 ASP A C 1
ATOM 657 O O . ASP A 1 81 ? -2.282 -7.875 -11.064 1.00 87.31 81 ASP A O 1
ATOM 661 N N . ARG A 1 82 ? -3.802 -9.507 -11.148 1.00 90.81 82 ARG A N 1
ATOM 662 C CA . ARG A 1 82 ? -4.969 -8.603 -11.130 1.00 90.81 82 ARG A CA 1
ATOM 663 C C . ARG A 1 82 ? -4.912 -7.544 -10.016 1.00 90.81 82 ARG A C 1
ATOM 665 O O . ARG A 1 82 ? -5.241 -6.384 -10.237 1.00 90.81 82 ARG A O 1
ATOM 672 N N . ILE A 1 83 ? -4.466 -7.928 -8.817 1.00 87.88 83 ILE A N 1
ATOM 673 C CA . ILE A 1 83 ? -4.329 -7.000 -7.680 1.00 87.88 83 ILE A CA 1
ATOM 674 C C . ILE A 1 83 ? -3.336 -5.880 -7.996 1.00 87.88 83 ILE A C 1
ATOM 676 O O . ILE A 1 83 ? -3.519 -4.749 -7.555 1.00 87.88 83 ILE A O 1
ATOM 680 N N . HIS A 1 84 ? -2.283 -6.175 -8.758 1.00 89.62 84 HIS A N 1
ATOM 681 C CA . HIS A 1 84 ? -1.331 -5.157 -9.167 1.00 89.62 84 HIS A CA 1
ATOM 682 C C . HIS A 1 84 ? -1.991 -4.127 -10.087 1.00 89.62 84 HIS A C 1
ATOM 684 O O . HIS A 1 84 ? -1.816 -2.936 -9.846 1.00 89.62 84 HIS A O 1
ATOM 690 N N . GLU A 1 85 ? -2.742 -4.562 -11.102 1.00 90.31 85 GLU A N 1
ATOM 691 C CA . GLU A 1 85 ? -3.448 -3.666 -12.032 1.00 90.31 85 GLU A CA 1
ATOM 692 C C . GLU A 1 85 ? -4.434 -2.762 -11.286 1.00 90.31 85 GLU A C 1
ATOM 694 O O . GLU A 1 85 ? -4.377 -1.540 -11.413 1.00 90.31 85 GLU A O 1
ATOM 699 N N . GLU A 1 86 ? -5.251 -3.341 -10.402 1.00 91.25 86 GLU A N 1
ATOM 700 C CA . GLU A 1 86 ? -6.206 -2.581 -9.589 1.00 91.25 86 GLU A CA 1
ATOM 701 C C . GLU A 1 86 ? -5.502 -1.532 -8.710 1.00 91.25 86 GLU A C 1
ATOM 703 O O . GLU A 1 86 ? -5.956 -0.391 -8.586 1.00 91.25 86 GLU A O 1
ATOM 708 N N . VAL A 1 87 ? -4.362 -1.888 -8.110 1.00 90.06 87 VAL A N 1
ATOM 709 C CA . VAL A 1 87 ? -3.572 -0.971 -7.275 1.00 90.06 87 VAL A CA 1
ATOM 710 C C . VAL A 1 87 ? -2.882 0.098 -8.120 1.00 90.06 87 VAL A C 1
ATOM 712 O O . VAL A 1 87 ? -2.817 1.252 -7.689 1.00 90.06 87 VAL A O 1
ATOM 715 N N . ARG A 1 88 ? -2.380 -0.252 -9.307 1.00 89.88 88 ARG A N 1
ATOM 716 C CA . ARG A 1 88 ? -1.768 0.688 -10.249 1.00 89.88 88 ARG A CA 1
ATOM 717 C C . ARG A 1 88 ? -2.783 1.749 -10.660 1.00 89.88 88 ARG A C 1
ATOM 719 O O . ARG A 1 88 ? -2.515 2.933 -10.463 1.00 89.88 88 ARG A O 1
ATOM 726 N N . ASP A 1 89 ? -3.966 1.342 -11.107 1.00 89.19 89 ASP A N 1
ATOM 727 C CA . ASP A 1 89 ? -5.055 2.249 -11.491 1.00 89.19 89 ASP A CA 1
ATOM 728 C C . ASP A 1 89 ? -5.517 3.114 -10.315 1.00 89.19 89 ASP A C 1
ATOM 730 O O . ASP A 1 89 ? -5.805 4.316 -10.430 1.00 89.19 89 ASP A O 1
ATOM 734 N N . PHE A 1 90 ? -5.546 2.515 -9.126 1.00 87.69 90 PHE A N 1
ATOM 735 C CA . PHE A 1 90 ? -5.862 3.230 -7.906 1.00 87.69 90 PHE A CA 1
ATOM 736 C C . PHE A 1 90 ? -4.827 4.324 -7.593 1.00 87.69 90 PHE A C 1
ATOM 738 O O . PHE A 1 90 ? -5.208 5.448 -7.245 1.00 87.69 90 PHE A O 1
ATOM 745 N N . MET A 1 91 ? -3.533 4.023 -7.730 1.00 85.62 91 MET A N 1
ATOM 746 C CA . MET A 1 91 ? -2.422 4.948 -7.480 1.00 85.62 91 MET A CA 1
ATOM 747 C C . MET A 1 91 ? -2.250 5.997 -8.588 1.00 85.62 91 MET A C 1
ATOM 749 O O . MET A 1 91 ? -1.830 7.125 -8.300 1.00 85.62 91 MET A O 1
ATOM 753 N N . GLY A 1 92 ? -2.602 5.661 -9.830 1.00 86.25 92 GLY A N 1
ATOM 754 C CA . GLY A 1 92 ? -2.415 6.510 -11.003 1.00 86.25 92 GLY A CA 1
ATOM 755 C C . GLY A 1 92 ? -0.935 6.874 -11.216 1.00 86.25 92 GLY A C 1
ATOM 756 O O . GLY A 1 92 ? -0.065 6.033 -10.980 1.00 86.25 92 GLY A O 1
ATOM 757 N N . PRO A 1 93 ? -0.610 8.139 -11.552 1.00 83.38 93 PRO A N 1
ATOM 758 C CA . PRO A 1 93 ? 0.768 8.571 -11.833 1.00 83.38 93 PRO A CA 1
ATOM 759 C C . PRO A 1 93 ? 1.774 8.306 -10.701 1.00 83.38 93 PRO A C 1
ATOM 761 O O . PRO A 1 93 ? 2.981 8.251 -10.912 1.00 83.38 93 PRO A O 1
ATOM 764 N N . ALA A 1 94 ? 1.303 8.122 -9.463 1.00 81.25 94 ALA A N 1
ATOM 765 C CA . ALA A 1 94 ? 2.171 7.805 -8.331 1.00 81.25 94 ALA A CA 1
ATOM 766 C C . ALA A 1 94 ? 2.787 6.389 -8.388 1.00 81.25 94 ALA A C 1
ATOM 768 O O . ALA A 1 94 ? 3.681 6.101 -7.580 1.00 81.25 94 ALA A O 1
ATOM 769 N N . ALA A 1 95 ? 2.294 5.510 -9.270 1.00 82.56 95 ALA A N 1
ATOM 770 C CA . ALA A 1 95 ? 2.826 4.166 -9.499 1.00 82.56 95 ALA A CA 1
ATOM 771 C C . ALA A 1 95 ? 4.021 4.151 -10.466 1.00 82.56 95 ALA A C 1
ATOM 773 O O . ALA A 1 95 ? 4.965 3.404 -10.227 1.00 82.56 95 ALA A O 1
ATOM 774 N N . GLU A 1 96 ? 4.003 5.002 -11.494 1.00 74.62 96 GLU A N 1
ATOM 775 C CA . GLU A 1 96 ? 4.946 4.962 -12.626 1.00 74.62 96 GLU A CA 1
ATOM 776 C C . GLU A 1 96 ? 6.270 5.696 -12.333 1.00 74.62 96 GLU A C 1
ATOM 778 O O . GLU A 1 96 ? 7.305 5.393 -12.924 1.00 74.62 96 GLU A O 1
ATOM 783 N N . GLY A 1 97 ? 6.279 6.587 -11.334 1.00 70.19 97 GLY A N 1
ATOM 784 C CA . GLY A 1 97 ? 7.450 7.401 -10.992 1.00 70.19 97 GLY A CA 1
ATOM 785 C C . GLY A 1 97 ? 7.484 8.716 -11.774 1.00 70.19 97 GLY A C 1
ATOM 786 O O . GLY A 1 97 ? 6.510 9.082 -12.417 1.00 70.19 97 GLY A O 1
ATOM 787 N N . MET A 1 98 ? 8.571 9.481 -11.644 1.00 68.94 98 MET A N 1
ATOM 788 C CA . MET A 1 98 ? 8.788 10.683 -12.459 1.00 68.94 98 MET A CA 1
ATOM 789 C C . MET A 1 98 ? 9.696 10.312 -13.628 1.00 68.94 98 MET A C 1
ATOM 791 O O . MET A 1 98 ? 10.724 9.671 -13.396 1.00 68.94 98 MET A O 1
ATOM 795 N N . ASP A 1 99 ? 9.335 10.730 -14.840 1.00 67.50 99 ASP A N 1
ATOM 796 C CA . ASP A 1 99 ? 10.231 10.640 -15.992 1.00 67.50 99 ASP A CA 1
ATOM 797 C C . ASP A 1 99 ? 11.471 11.497 -15.724 1.00 67.50 99 ASP A C 1
ATOM 799 O O . ASP A 1 99 ? 11.364 12.680 -15.387 1.00 67.50 99 ASP A O 1
ATOM 803 N N . ASN A 1 100 ? 12.653 10.888 -15.830 1.00 66.75 100 ASN A N 1
ATOM 804 C CA . ASN A 1 100 ? 13.918 11.598 -15.725 1.00 66.75 100 ASN A CA 1
ATOM 805 C C . ASN A 1 100 ? 14.491 11.798 -17.135 1.00 66.75 100 ASN A C 1
ATOM 807 O O . ASN A 1 100 ? 15.046 10.853 -17.684 1.00 66.75 100 ASN A O 1
ATOM 811 N N . PRO A 1 101 ? 14.419 13.006 -17.720 1.00 64.62 101 PRO A N 1
ATOM 812 C CA . PRO A 1 101 ? 14.939 13.255 -19.065 1.00 64.62 101 PRO A CA 1
ATOM 813 C C . PRO A 1 101 ? 16.476 13.206 -19.154 1.00 64.62 101 PRO A C 1
ATOM 815 O O . PRO A 1 101 ? 17.024 13.343 -20.244 1.00 64.62 101 PRO A O 1
ATOM 818 N N . PHE A 1 102 ? 17.178 13.032 -18.028 1.00 65.50 102 PHE A N 1
ATOM 819 C CA . PHE A 1 102 ? 18.640 13.003 -17.941 1.00 65.50 102 PHE A CA 1
ATOM 820 C C . PHE A 1 102 ? 19.204 11.620 -17.577 1.00 65.50 102 PHE A C 1
ATOM 822 O O . PHE A 1 102 ? 20.371 11.528 -17.215 1.00 65.50 102 PHE A O 1
ATOM 829 N N . ASP A 1 103 ? 18.398 10.550 -17.613 1.00 61.59 103 ASP A N 1
ATOM 830 C CA . ASP A 1 103 ? 18.862 9.187 -17.292 1.00 61.59 103 ASP A CA 1
ATOM 831 C C . ASP A 1 103 ? 19.545 8.458 -18.462 1.00 61.59 103 ASP A C 1
ATOM 833 O O . ASP A 1 103 ? 20.059 7.352 -18.290 1.00 61.59 103 ASP A O 1
ATOM 837 N N . SER A 1 104 ? 19.603 9.099 -19.629 1.00 57.00 104 SER A N 1
ATOM 838 C CA . SER A 1 104 ? 20.381 8.646 -20.773 1.00 57.00 104 SER A CA 1
ATOM 839 C C . SER A 1 104 ? 21.750 9.331 -20.738 1.00 57.00 104 SER A C 1
ATOM 841 O O . SER A 1 104 ? 21.838 10.538 -20.971 1.00 57.00 104 SER A O 1
ATOM 843 N N . ASP A 1 105 ? 22.818 8.570 -20.481 1.00 60.06 105 ASP A N 1
ATOM 844 C CA . ASP A 1 105 ? 24.220 8.994 -20.640 1.00 60.06 105 ASP A CA 1
ATOM 845 C C . ASP A 1 105 ? 24.532 9.313 -22.117 1.00 60.06 105 ASP A C 1
ATOM 847 O O . ASP A 1 105 ? 25.203 8.573 -22.834 1.00 60.06 105 ASP A O 1
ATOM 851 N N . GLY A 1 106 ? 24.000 10.427 -22.612 1.00 51.75 106 GLY A N 1
ATOM 852 C CA . GLY A 1 106 ? 24.106 10.815 -24.007 1.00 51.75 106 GLY A CA 1
ATOM 853 C C . GLY A 1 106 ? 23.370 12.110 -24.294 1.00 51.75 106 GLY A C 1
ATOM 854 O O . GLY A 1 106 ? 22.393 12.117 -25.041 1.00 51.75 106 GLY A O 1
ATOM 855 N N . GLN A 1 107 ? 23.865 13.231 -23.757 1.00 48.56 107 GLN A N 1
ATOM 856 C CA . GLN A 1 107 ? 23.642 14.501 -24.441 1.00 48.56 107 GLN A CA 1
ATOM 857 C C . GLN A 1 107 ? 24.282 14.396 -25.825 1.00 48.56 107 GLN A C 1
ATOM 859 O O . GLN A 1 107 ? 25.497 14.479 -25.993 1.00 48.56 107 GLN A O 1
ATOM 864 N N . ASN A 1 108 ? 23.437 14.162 -26.821 1.00 49.38 108 ASN A N 1
ATOM 865 C CA . ASN A 1 108 ? 23.807 14.167 -28.219 1.00 49.38 108 ASN A CA 1
ATOM 866 C C . ASN A 1 108 ? 24.108 15.623 -28.614 1.00 49.38 108 ASN A C 1
ATOM 868 O O . ASN A 1 108 ? 23.238 16.354 -29.078 1.00 49.38 108 ASN A O 1
ATOM 872 N N . LEU A 1 109 ? 25.351 16.065 -28.396 1.00 51.03 109 LEU A N 1
ATOM 873 C CA . LEU A 1 109 ? 25.847 17.402 -28.758 1.00 51.03 109 LEU A CA 1
ATOM 874 C C . LEU A 1 109 ? 25.852 17.662 -30.280 1.00 51.03 109 LEU A C 1
ATOM 876 O O . LEU A 1 109 ? 26.271 18.727 -30.725 1.00 51.03 109 LEU A O 1
ATOM 880 N N . LEU A 1 110 ? 25.380 16.716 -31.098 1.00 50.66 110 LEU A N 1
ATOM 881 C CA . LEU A 1 110 ? 25.419 16.809 -32.554 1.00 50.66 110 LEU A CA 1
ATOM 882 C C . LEU A 1 110 ? 24.187 17.489 -33.164 1.00 50.66 110 LEU A C 1
ATOM 884 O O . LEU A 1 110 ? 2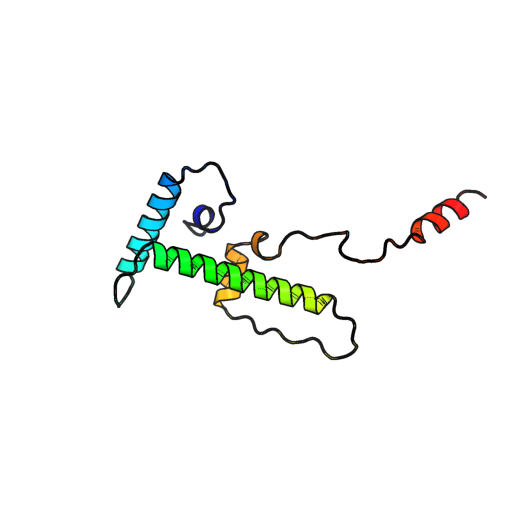4.298 18.014 -34.268 1.00 50.66 110 LEU A O 1
ATOM 888 N N . SER A 1 111 ? 23.042 17.570 -32.474 1.00 47.56 111 SER A N 1
ATOM 889 C CA . SER A 1 111 ? 21.847 18.217 -33.051 1.00 47.56 111 SER A CA 1
ATOM 890 C C . SER A 1 111 ? 21.948 19.747 -33.122 1.00 47.56 111 SER A C 1
ATOM 892 O O . SER A 1 111 ? 21.271 20.356 -33.944 1.00 47.56 111 SER A O 1
ATOM 894 N N . ASN A 1 112 ? 22.826 20.373 -32.327 1.00 47.97 112 ASN A N 1
ATOM 895 C CA . ASN A 1 112 ? 23.039 21.827 -32.358 1.00 47.97 112 ASN A CA 1
ATOM 896 C C . ASN A 1 112 ? 24.104 22.286 -33.363 1.00 47.97 112 ASN A C 1
ATOM 898 O O . ASN A 1 112 ? 24.091 23.450 -33.755 1.00 47.97 112 ASN A O 1
ATOM 902 N N . ILE A 1 113 ? 24.998 21.408 -33.827 1.00 52.50 113 ILE A N 1
ATOM 903 C CA . ILE A 1 113 ? 26.021 21.804 -34.810 1.00 52.50 113 ILE A CA 1
ATOM 904 C C . ILE A 1 113 ? 25.391 21.961 -3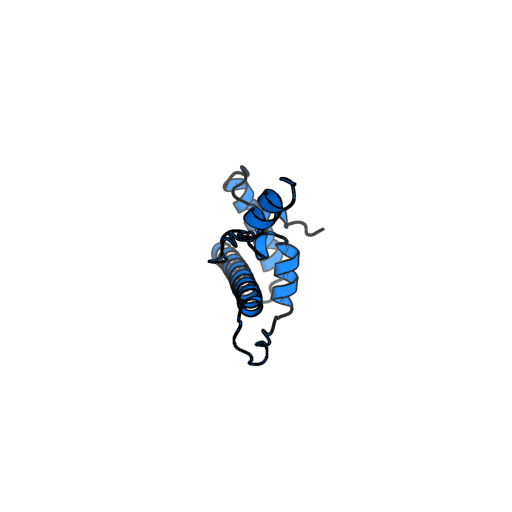6.202 1.00 52.50 113 ILE A C 1
ATOM 906 O O . ILE A 1 113 ? 25.677 22.941 -36.885 1.00 52.50 113 ILE A O 1
ATOM 910 N N . TYR A 1 114 ? 24.466 21.076 -36.591 1.00 50.72 114 TYR A N 1
ATOM 911 C CA . TYR A 1 114 ? 23.801 21.156 -37.900 1.00 50.72 114 TYR A CA 1
ATOM 912 C C . TYR A 1 114 ? 22.877 22.374 -38.055 1.00 50.72 114 TYR A C 1
ATOM 914 O O . TYR A 1 114 ? 22.688 22.852 -39.170 1.00 50.72 114 TYR A O 1
ATOM 922 N N . PHE A 1 115 ? 22.328 22.918 -36.963 1.00 51.69 115 PHE A N 1
ATOM 923 C CA . PHE A 1 115 ? 21.481 24.113 -37.039 1.00 51.69 115 PHE A CA 1
ATOM 924 C C . PHE A 1 115 ? 22.299 25.404 -37.212 1.00 51.69 115 PHE A C 1
ATOM 926 O O . PHE A 1 115 ? 21.835 26.348 -37.852 1.00 51.69 115 PHE A O 1
ATOM 933 N N . ILE A 1 116 ? 23.528 25.436 -36.683 1.00 53.19 116 ILE A N 1
ATOM 934 C CA . ILE A 1 116 ? 24.426 26.596 -36.780 1.00 53.19 116 ILE A CA 1
ATOM 935 C C . ILE A 1 116 ? 25.144 26.619 -38.136 1.00 53.19 116 ILE A C 1
ATOM 937 O O . ILE A 1 116 ? 25.360 27.694 -38.688 1.00 53.19 116 ILE A O 1
ATOM 941 N N . THR A 1 117 ? 25.470 25.460 -38.716 1.00 52.75 117 THR A N 1
ATOM 942 C CA . THR A 1 117 ? 26.167 25.403 -40.012 1.00 52.75 117 THR A CA 1
ATOM 943 C C . THR A 1 117 ? 25.252 25.584 -41.224 1.00 52.75 117 THR A C 1
ATOM 945 O O . THR A 1 117 ? 25.739 26.002 -42.269 1.00 52.75 117 THR A O 1
ATOM 948 N N . PHE A 1 118 ? 23.942 25.326 -41.110 1.00 50.16 118 PHE A N 1
ATOM 949 C CA . PHE A 1 118 ? 23.007 25.439 -42.242 1.00 50.16 118 PHE A CA 1
ATOM 950 C C . PHE A 1 118 ? 22.301 26.805 -42.359 1.00 50.16 118 PHE A C 1
ATOM 952 O O . PHE A 1 118 ? 21.734 27.103 -43.402 1.00 50.16 118 PHE A O 1
ATOM 959 N N . ASN A 1 119 ? 22.349 27.655 -41.325 1.00 49.44 119 ASN A N 1
ATOM 960 C CA . ASN A 1 119 ? 21.746 29.002 -41.337 1.00 49.44 119 ASN A CA 1
ATOM 961 C C . ASN A 1 119 ? 22.778 30.139 -41.509 1.00 49.44 119 ASN A C 1
ATOM 963 O O . ASN A 1 119 ? 22.462 31.299 -41.252 1.00 49.44 119 ASN A O 1
ATOM 967 N N . ALA A 1 120 ? 24.013 29.813 -41.902 1.00 51.22 120 ALA A N 1
ATOM 968 C CA . ALA A 1 120 ? 25.108 30.771 -42.095 1.00 51.22 120 ALA A CA 1
ATOM 969 C C . ALA A 1 120 ? 25.628 30.822 -43.549 1.00 51.22 120 ALA A C 1
ATOM 971 O O . ALA A 1 120 ? 26.791 31.165 -43.768 1.00 51.22 120 ALA A O 1
ATOM 972 N N . LEU A 1 121 ? 24.780 30.480 -44.529 1.00 45.69 121 LEU A N 1
ATOM 973 C CA . LEU A 1 121 ? 25.009 30.710 -45.962 1.00 45.69 121 LEU A CA 1
ATOM 974 C C . LEU A 1 121 ? 23.921 31.618 -46.535 1.00 45.69 121 LEU A C 1
ATOM 976 O O . LEU A 1 121 ? 22.733 31.334 -46.267 1.00 45.69 121 LEU A O 1
#

Secondary structure (DSSP, 8-state):
--TTHHHHS--S-S--HHHHHHHHHHHHHHHHHH-SSSPPPHHHHHHHHHHHHHHHHHHHHHHHHHHT--SSSPPP-----HHHHHHHHHHTHHHH----TT-SS---TTTTHHHHHHS--

Organism: NCBI:txid2509291